Protein AF-A0A3B9NLR6-F1 (afdb_monomer)

Solvent-accessible surface area (backbone atoms only — not comparable to full-atom values): 9795 Å² total; per-residue (Å²): 65,93,91,70,74,47,81,85,85,58,54,74,49,80,50,63,69,70,73,31,90,93,37,71,64,46,66,54,31,40,36,43,34,23,52,94,90,38,70,49,31,35,39,39,39,34,38,22,71,89,80,72,46,76,47,76,47,80,45,58,67,61,97,76,37,68,45,73,49,86,69,84,53,47,48,72,53,79,58,89,31,36,35,41,56,47,76,62,77,74,56,72,50,37,50,42,36,42,34,36,27,48,96,90,41,75,79,47,74,51,70,54,80,42,75,60,72,77,95,41,74,70,51,52,52,49,47,52,73,75,47,55,56,51,32,60,51,52,54,53,50,52,53,52,51,50,50,53,40,53,76,66,65,52,66,77,45,78,76,80,78,80,78,125

Secondary structure (DSSP, 8-state):
-TTTSPPP-SEEEEE-PPPBTTB---SEEEEEEEETTEEEEEEEEEE-TTT--EEEEEEE-SS--EEE--S---TTS-SS-EEEEEE---SSEEEEEEEEEETTEEEEEEEEEEE-----HHHHHHHHHH-TTHHHHHHHHHHHHHHHHHHTTPPP--------

Radius of gyration: 17.3 Å; Cα contacts (8 Å, |Δi|>4): 251; chains: 1; bounding box: 42×44×46 Å

Structure (mmCIF, N/CA/C/O backbone):
data_AF-A0A3B9NLR6-F1
#
_entry.id   AF-A0A3B9NLR6-F1
#
loop_
_atom_site.group_PDB
_atom_site.id
_atom_site.type_symbol
_atom_site.label_atom_id
_atom_site.label_alt_id
_atom_site.label_comp_id
_atom_site.label_asym_id
_atom_site.label_entity_id
_atom_site.label_seq_id
_atom_site.pdbx_PDB_ins_code
_atom_site.Cartn_x
_atom_site.Cartn_y
_atom_site.Cartn_z
_atom_site.occupancy
_atom_site.B_iso_or_equiv
_atom_site.auth_seq_id
_atom_site.auth_comp_id
_atom_site.auth_asym_id
_atom_site.auth_atom_id
_atom_site.pdbx_PDB_model_num
ATOM 1 N N . LYS A 1 1 ? -0.893 -17.811 3.874 1.00 78.81 1 LYS A N 1
ATOM 2 C CA . LYS A 1 1 ? -0.765 -18.913 4.855 1.00 78.81 1 LYS A CA 1
ATOM 3 C C . LYS A 1 1 ? -1.190 -18.519 6.264 1.00 78.81 1 LYS A C 1
ATOM 5 O O . LYS A 1 1 ? -2.189 -19.050 6.702 1.00 78.81 1 LYS A O 1
ATOM 10 N N . GLU A 1 2 ? -0.536 -17.589 6.966 1.00 86.44 2 GLU A N 1
ATOM 11 C CA . GLU A 1 2 ? -0.927 -17.259 8.358 1.00 86.44 2 GLU A CA 1
ATOM 12 C C . GLU A 1 2 ? -2.375 -16.757 8.497 1.00 86.44 2 GLU A C 1
ATOM 14 O O . GLU A 1 2 ? -3.102 -17.201 9.376 1.00 86.44 2 GLU A O 1
ATOM 19 N N . LYS A 1 3 ? -2.820 -15.867 7.601 1.00 85.44 3 LYS A N 1
ATOM 20 C CA . LYS A 1 3 ? -4.185 -15.307 7.623 1.00 85.44 3 LYS A CA 1
AT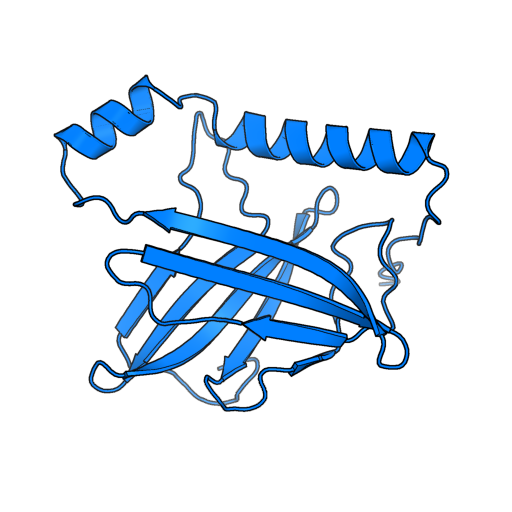OM 21 C C . LYS A 1 3 ? -5.249 -16.212 7.000 1.00 85.44 3 LYS A C 1
ATOM 23 O O . LYS A 1 3 ? -6.417 -16.086 7.334 1.00 85.44 3 LYS A O 1
ATOM 28 N N . THR A 1 4 ? -4.854 -17.068 6.061 1.00 86.38 4 THR A N 1
ATOM 29 C CA . THR A 1 4 ? -5.781 -17.808 5.188 1.00 86.38 4 THR A CA 1
ATOM 30 C C . THR A 1 4 ? -5.723 -19.322 5.364 1.00 86.38 4 THR A C 1
ATOM 32 O O . THR A 1 4 ? -6.531 -20.023 4.776 1.00 86.38 4 THR A O 1
ATOM 35 N N . GLY A 1 5 ? -4.729 -19.861 6.071 1.00 86.69 5 GLY A N 1
ATOM 36 C CA . GLY A 1 5 ? -4.408 -21.295 6.100 1.00 86.69 5 GLY A CA 1
ATOM 37 C C . GLY A 1 5 ? -3.803 -21.841 4.797 1.00 86.69 5 GLY A C 1
ATOM 38 O O . GLY A 1 5 ? -3.086 -22.836 4.822 1.00 86.69 5 GLY A O 1
ATOM 39 N N . VAL A 1 6 ? -4.011 -21.160 3.667 1.00 86.19 6 VAL A N 1
ATOM 40 C CA . VAL A 1 6 ? -3.606 -21.617 2.331 1.00 86.19 6 VAL A CA 1
ATOM 41 C C . VAL A 1 6 ? -2.188 -21.155 1.978 1.00 86.19 6 VAL A C 1
ATOM 43 O O . VAL A 1 6 ? -1.809 -19.994 2.199 1.00 86.19 6 VAL A O 1
ATOM 46 N N . THR A 1 7 ? -1.393 -22.072 1.425 1.00 88.62 7 THR A N 1
ATOM 47 C CA . THR A 1 7 ? -0.112 -21.762 0.775 1.00 88.62 7 THR A CA 1
ATOM 48 C C . THR A 1 7 ? -0.388 -21.338 -0.662 1.00 88.62 7 THR A C 1
ATOM 50 O O . THR A 1 7 ? -1.019 -22.078 -1.408 1.00 88.62 7 THR A O 1
ATOM 53 N N . PHE A 1 8 ? 0.071 -20.147 -1.033 1.00 92.25 8 PHE A N 1
ATOM 54 C CA . PHE A 1 8 ? -0.079 -19.621 -2.384 1.00 92.25 8 PHE A CA 1
ATOM 55 C C . PHE A 1 8 ? 1.151 -19.991 -3.220 1.00 92.25 8 PHE A C 1
ATOM 57 O O . PHE A 1 8 ? 2.267 -19.722 -2.781 1.00 92.25 8 PHE A O 1
ATOM 64 N N . ASN A 1 9 ? 0.942 -20.587 -4.396 1.00 92.44 9 ASN A N 1
ATOM 65 C CA . ASN A 1 9 ? 2.015 -21.062 -5.285 1.00 92.44 9 ASN A CA 1
ATOM 66 C C . ASN A 1 9 ? 2.036 -20.349 -6.651 1.00 92.44 9 ASN A C 1
ATOM 68 O O . ASN A 1 9 ? 2.821 -20.719 -7.519 1.00 92.44 9 ASN A O 1
ATOM 72 N N . GLY A 1 10 ? 1.159 -19.363 -6.855 1.00 94.56 10 GLY A N 1
ATOM 73 C CA . GLY A 1 10 ? 1.068 -18.610 -8.101 1.00 94.56 10 GLY A CA 1
ATOM 74 C C . GLY A 1 10 ? 2.102 -17.486 -8.219 1.00 94.56 10 GLY A C 1
ATOM 75 O O . GLY A 1 10 ? 2.968 -17.299 -7.360 1.00 94.56 10 GLY A O 1
ATOM 76 N N . GLN A 1 11 ? 1.990 -16.694 -9.284 1.00 95.94 11 GLN A N 1
ATOM 77 C CA . GLN A 1 11 ? 2.869 -15.549 -9.516 1.00 95.94 11 GLN A CA 1
ATOM 78 C C . GLN A 1 11 ? 2.497 -14.380 -8.597 1.00 95.94 11 GLN A C 1
ATOM 80 O O . GLN A 1 11 ? 1.323 -14.098 -8.361 1.00 95.94 11 GLN A O 1
ATOM 85 N N . ILE A 1 12 ? 3.507 -13.664 -8.097 1.00 95.81 12 ILE A N 1
ATOM 86 C CA . ILE A 1 12 ? 3.319 -12.473 -7.264 1.00 95.81 12 ILE A CA 1
ATOM 87 C C . ILE A 1 12 ? 3.992 -11.273 -7.929 1.00 95.81 12 ILE A C 1
ATOM 89 O O . ILE A 1 12 ? 5.185 -11.316 -8.230 1.00 95.81 12 ILE A O 1
ATOM 93 N N . ALA A 1 13 ? 3.248 -10.183 -8.107 1.00 94.69 13 ALA A N 1
ATOM 94 C CA . ALA A 1 13 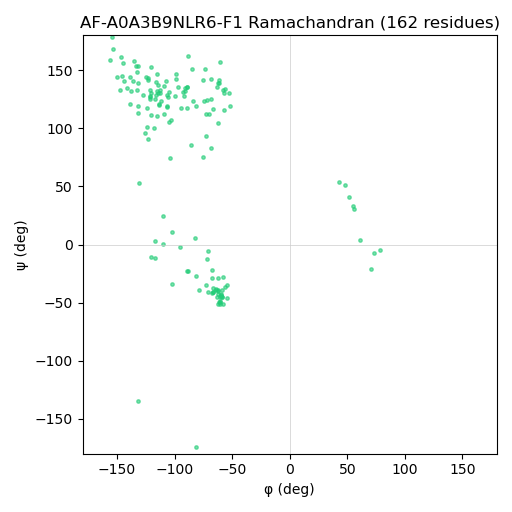? 3.794 -8.882 -8.489 1.00 94.69 13 ALA A CA 1
ATOM 95 C C . ALA A 1 13 ? 3.711 -7.902 -7.312 1.00 94.69 13 ALA A C 1
ATOM 97 O O . ALA A 1 13 ? 2.691 -7.821 -6.630 1.00 94.69 13 ALA A O 1
ATOM 98 N N . LEU A 1 14 ? 4.779 -7.137 -7.075 1.00 95.25 14 LEU A N 1
ATOM 99 C CA . LEU A 1 14 ? 4.868 -6.183 -5.969 1.00 95.25 14 LEU A CA 1
ATOM 100 C C . LEU A 1 14 ? 4.763 -4.742 -6.472 1.00 95.25 14 LEU A C 1
ATOM 102 O O . LEU A 1 14 ? 5.548 -4.311 -7.316 1.00 95.25 14 LEU A O 1
ATOM 106 N N . LEU A 1 15 ? 3.866 -3.973 -5.859 1.00 94.75 15 LEU A N 1
ATOM 107 C CA . LEU A 1 15 ? 3.862 -2.519 -5.916 1.00 94.75 15 LEU A CA 1
ATOM 108 C C . LEU A 1 15 ? 4.275 -1.941 -4.560 1.00 94.75 15 LEU A C 1
ATOM 110 O O . LEU A 1 15 ? 3.536 -2.024 -3.578 1.00 94.75 15 LEU A O 1
ATOM 114 N N . ALA A 1 16 ? 5.449 -1.319 -4.533 1.00 94.12 16 ALA A N 1
ATOM 115 C CA . ALA A 1 16 ? 6.008 -0.644 -3.370 1.00 94.12 16 ALA A CA 1
ATOM 116 C C . ALA A 1 16 ? 6.976 0.466 -3.809 1.00 94.12 16 ALA A C 1
ATOM 118 O O . ALA A 1 16 ? 7.377 0.548 -4.972 1.00 94.12 16 ALA A O 1
ATOM 119 N N . ASN A 1 17 ? 7.375 1.322 -2.872 1.00 91.38 17 ASN A N 1
ATOM 120 C CA . ASN A 1 17 ? 8.440 2.289 -3.090 1.00 91.38 17 ASN A CA 1
ATOM 121 C C . ASN A 1 17 ? 9.809 1.610 -3.107 1.00 91.38 17 ASN A C 1
ATOM 123 O O . ASN A 1 17 ? 10.060 0.621 -2.417 1.00 91.38 17 ASN A O 1
ATOM 127 N N . TRP A 1 18 ? 10.724 2.223 -3.853 1.00 87.69 18 TRP A N 1
ATOM 128 C CA . TRP A 1 18 ? 12.135 1.870 -3.847 1.00 87.69 18 TRP A CA 1
ATOM 129 C C . TRP A 1 18 ? 12.874 2.574 -2.701 1.00 87.69 18 TRP A C 1
ATOM 131 O O . TRP A 1 18 ? 12.508 3.678 -2.287 1.00 87.69 18 TRP A O 1
ATOM 141 N N . ARG A 1 19 ? 13.947 1.955 -2.199 1.00 88.06 19 ARG A N 1
ATOM 142 C CA . ARG A 1 19 ? 14.805 2.547 -1.164 1.00 88.06 19 ARG A CA 1
ATOM 143 C C . ARG A 1 19 ? 15.630 3.694 -1.749 1.00 88.06 19 ARG A C 1
ATOM 145 O O . ARG A 1 19 ? 16.407 3.473 -2.671 1.00 88.06 19 ARG A O 1
ATOM 152 N N . SER A 1 20 ? 15.540 4.885 -1.163 1.00 84.88 20 SER A N 1
ATOM 153 C CA . SER A 1 20 ? 16.343 6.046 -1.571 1.00 84.88 20 SER A CA 1
ATOM 154 C C . SER A 1 20 ? 17.203 6.552 -0.417 1.00 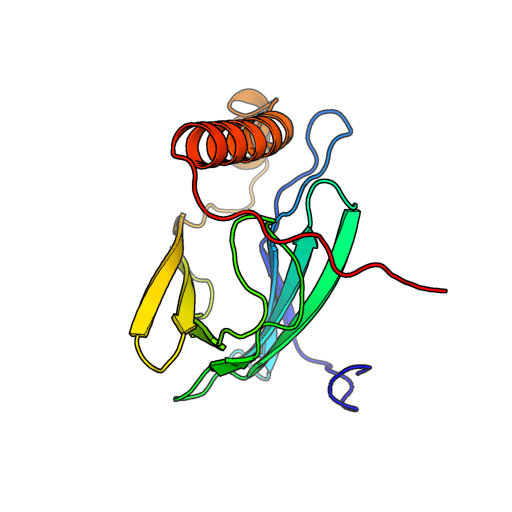84.88 20 SER A C 1
ATOM 156 O O . SER A 1 20 ? 16.689 6.720 0.687 1.00 84.88 20 SER A O 1
ATOM 158 N N . PHE A 1 21 ? 18.506 6.750 -0.658 1.00 82.25 21 PHE A N 1
ATOM 159 C CA . PHE A 1 21 ? 19.514 7.147 0.345 1.00 82.25 21 PHE A CA 1
ATOM 160 C C . PHE A 1 21 ? 19.389 6.407 1.685 1.00 82.25 21 PHE A C 1
ATOM 162 O O . PHE A 1 21 ? 19.232 7.008 2.744 1.00 82.25 21 PHE A O 1
ATOM 169 N N . GLY A 1 22 ? 19.378 5.074 1.636 1.00 82.94 22 GLY A N 1
ATOM 170 C CA . GLY A 1 22 ? 19.283 4.239 2.840 1.00 82.94 22 GLY A CA 1
ATOM 171 C C . GLY A 1 22 ? 17.905 4.221 3.513 1.00 82.94 22 GLY A C 1
ATOM 172 O O . GLY A 1 22 ? 17.679 3.387 4.381 1.00 82.94 22 GLY A O 1
ATOM 173 N N . THR A 1 23 ? 16.955 5.052 3.073 1.00 83.88 23 THR A N 1
ATOM 174 C CA . THR A 1 23 ? 15.614 5.154 3.662 1.00 83.88 23 THR A CA 1
ATOM 175 C C . THR A 1 23 ? 14.574 4.470 2.780 1.00 83.88 23 THR A C 1
ATOM 177 O O . THR A 1 23 ? 14.500 4.718 1.573 1.00 83.88 23 THR A O 1
ATOM 180 N N . LEU A 1 24 ? 13.732 3.632 3.383 1.00 88.44 24 LEU A N 1
ATOM 181 C CA . LEU A 1 24 ? 12.579 2.998 2.746 1.00 88.44 24 LEU A CA 1
ATOM 182 C C . LEU A 1 24 ? 11.337 3.261 3.598 1.00 88.44 24 LEU A C 1
ATOM 184 O O . LEU A 1 24 ? 11.353 3.007 4.796 1.00 88.44 24 LEU A O 1
ATOM 188 N N . MET A 1 25 ? 10.271 3.753 2.973 1.00 86.75 25 MET A N 1
ATOM 189 C CA . MET A 1 25 ? 8.976 3.952 3.620 1.00 86.75 25 MET A CA 1
ATOM 190 C C . MET A 1 25 ? 7.879 3.511 2.655 1.00 86.75 25 MET A C 1
ATOM 192 O O . MET A 1 25 ? 7.757 4.055 1.556 1.00 86.75 25 MET A O 1
ATOM 196 N N . ASN A 1 26 ? 7.077 2.537 3.078 1.00 90.75 26 ASN A N 1
ATOM 197 C CA . ASN A 1 26 ? 5.931 2.014 2.341 1.00 90.75 26 ASN A CA 1
ATOM 198 C C . ASN A 1 26 ? 4.684 2.148 3.215 1.00 90.75 26 ASN A C 1
ATOM 200 O O . ASN A 1 26 ? 4.388 1.220 3.962 1.00 90.75 26 ASN A O 1
ATOM 204 N N . PRO A 1 27 ? 3.935 3.267 3.132 1.00 90.44 27 PRO A N 1
ATOM 205 C CA . PRO A 1 27 ? 2.680 3.402 3.878 1.00 90.44 27 PRO A CA 1
ATOM 206 C C . PRO A 1 27 ? 1.730 2.237 3.578 1.00 90.44 27 PRO A C 1
ATOM 208 O O . PRO A 1 27 ? 1.034 1.738 4.456 1.00 90.44 27 PRO A O 1
ATOM 211 N N . ILE A 1 28 ? 1.770 1.773 2.328 1.00 94.50 28 ILE A N 1
ATOM 212 C CA . ILE A 1 28 ? 1.162 0.537 1.866 1.00 94.50 28 ILE A CA 1
ATOM 213 C C . ILE A 1 28 ? 2.063 -0.102 0.802 1.00 94.50 28 ILE A C 1
ATOM 215 O O . ILE A 1 28 ? 2.640 0.605 -0.027 1.00 94.50 28 ILE A O 1
ATOM 219 N N . ALA A 1 29 ? 2.177 -1.425 0.833 1.00 95.50 29 ALA A N 1
ATOM 220 C CA . ALA A 1 29 ? 2.736 -2.258 -0.221 1.00 95.50 29 ALA A CA 1
ATOM 221 C C . ALA A 1 29 ? 1.666 -3.263 -0.667 1.00 95.50 29 ALA A C 1
ATOM 223 O O . ALA A 1 29 ? 0.998 -3.872 0.170 1.00 95.50 29 ALA A O 1
ATOM 224 N N . LEU A 1 30 ? 1.481 -3.414 -1.979 1.00 97.00 30 LEU A N 1
ATOM 225 C CA . LEU A 1 30 ? 0.484 -4.318 -2.554 1.00 97.00 30 LEU A CA 1
ATOM 226 C C . LEU A 1 30 ? 1.180 -5.476 -3.262 1.00 97.00 30 LEU A C 1
ATOM 228 O O . LEU A 1 30 ? 1.964 -5.261 -4.185 1.00 97.00 30 LEU A O 1
ATOM 232 N N . PHE A 1 31 ? 0.856 -6.696 -2.852 1.00 96.81 31 PHE A N 1
ATOM 233 C CA . PHE A 1 31 ? 1.291 -7.927 -3.496 1.00 96.81 31 PHE A CA 1
ATOM 234 C C . PHE A 1 31 ? 0.105 -8.508 -4.269 1.00 96.81 31 PHE A C 1
ATOM 236 O O . PHE A 1 31 ? -0.841 -9.040 -3.684 1.00 96.81 31 PHE A O 1
ATOM 243 N N . TYR A 1 32 ? 0.145 -8.379 -5.588 1.00 96.69 32 TYR A N 1
ATOM 244 C CA . TYR A 1 32 ? -0.852 -8.912 -6.507 1.00 96.69 32 TYR A CA 1
ATOM 245 C C . TYR A 1 32 ? -0.565 -10.389 -6.755 1.00 96.69 32 TYR A C 1
ATOM 247 O O . TYR A 1 32 ? 0.519 -10.726 -7.227 1.00 96.69 32 TYR A O 1
ATOM 255 N N . CYS A 1 33 ? -1.511 -11.255 -6.404 1.00 96.50 33 CYS A N 1
ATOM 256 C CA . CYS A 1 33 ? -1.362 -12.705 -6.455 1.00 96.50 33 CYS A CA 1
ATOM 257 C C . CYS A 1 33 ? -2.169 -13.270 -7.632 1.00 96.50 33 CYS A C 1
ATOM 259 O O . CYS A 1 33 ? -3.392 -13.118 -7.674 1.00 96.50 33 CYS A O 1
ATOM 261 N N . PHE A 1 34 ? -1.481 -13.915 -8.571 1.00 96.38 34 PHE A N 1
ATOM 262 C CA . PHE A 1 34 ? -2.046 -14.456 -9.805 1.00 96.38 34 PHE A CA 1
ATOM 263 C C . PHE A 1 34 ? -2.014 -15.986 -9.828 1.00 96.38 34 PHE A C 1
ATOM 265 O O . PHE A 1 34 ? -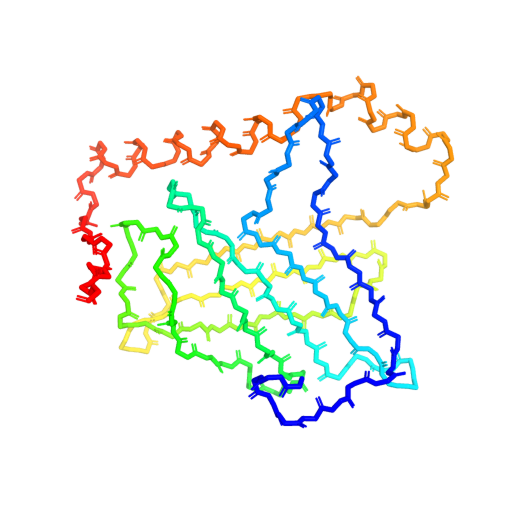0.972 -16.586 -9.564 1.00 96.38 34 PHE A O 1
ATOM 272 N N . GLU A 1 35 ? -3.129 -16.604 -10.202 1.00 95.12 35 GLU A N 1
ATOM 273 C CA . GLU A 1 35 ? -3.226 -18.028 -10.548 1.00 95.12 35 GLU A CA 1
ATOM 274 C C . GLU A 1 35 ? -3.646 -18.121 -12.011 1.00 95.12 35 GLU A C 1
ATOM 276 O O . GLU A 1 35 ? -4.648 -17.509 -12.383 1.00 95.12 35 GLU A O 1
ATOM 281 N N . ASP A 1 36 ? -2.872 -18.834 -12.832 1.00 93.38 36 ASP A N 1
ATOM 282 C CA . ASP A 1 36 ? -3.117 -18.985 -14.275 1.00 93.38 36 ASP A CA 1
ATOM 283 C C . ASP A 1 36 ? -3.407 -17.637 -14.973 1.00 93.38 36 ASP A C 1
ATOM 285 O O . ASP A 1 36 ? -4.439 -17.452 -15.615 1.00 93.38 36 ASP A O 1
ATOM 289 N N . ASP A 1 37 ? -2.524 -16.651 -14.757 1.00 90.69 37 ASP A N 1
ATOM 290 C CA . ASP A 1 37 ? -2.617 -15.262 -15.249 1.00 90.69 37 ASP A CA 1
ATOM 291 C C . ASP A 1 37 ? -3.839 -14.448 -14.773 1.00 90.69 37 ASP A C 1
ATOM 293 O O . ASP A 1 37 ? -4.001 -13.276 -15.126 1.00 90.69 37 ASP A O 1
ATOM 297 N N . ARG A 1 38 ? -4.679 -15.003 -13.894 1.00 93.81 38 ARG A N 1
ATOM 298 C CA . ARG A 1 38 ? -5.824 -14.308 -13.300 1.00 93.81 38 ARG A CA 1
ATOM 299 C C . ARG A 1 38 ? -5.488 -13.801 -11.903 1.00 93.81 38 ARG A C 1
ATOM 301 O O . ARG A 1 38 ? -5.088 -14.569 -11.033 1.00 93.81 38 ARG A O 1
ATOM 308 N N . LEU A 1 39 ? -5.726 -12.513 -11.647 1.00 95.19 39 LEU A N 1
ATOM 309 C CA . LEU A 1 39 ? -5.611 -11.950 -10.300 1.00 95.19 39 LEU A CA 1
ATOM 310 C C . LEU A 1 39 ? -6.693 -12.544 -9.385 1.00 95.19 39 LEU A C 1
ATOM 312 O O . LEU A 1 39 ? -7.882 -12.319 -9.608 1.00 95.19 39 LEU A O 1
ATOM 316 N N . THR A 1 40 ? -6.286 -13.271 -8.346 1.00 95.12 40 THR A N 1
ATOM 317 C CA . THR A 1 40 ? -7.211 -13.925 -7.402 1.00 95.12 40 THR A CA 1
ATOM 318 C C . THR A 1 40 ? -7.330 -13.168 -6.089 1.00 95.12 40 THR A C 1
ATOM 320 O O . THR A 1 40 ? -8.404 -13.107 -5.493 1.00 95.12 40 THR A O 1
ATOM 323 N N . GLN A 1 41 ? -6.241 -12.548 -5.638 1.00 95.62 41 GLN A N 1
ATOM 324 C CA . GLN A 1 41 ? -6.204 -11.795 -4.389 1.00 95.62 41 GLN A CA 1
ATOM 325 C C . GLN A 1 41 ? -5.090 -10.749 -4.399 1.00 95.62 41 GLN A C 1
ATOM 327 O O . GLN A 1 41 ? -4.103 -10.853 -5.130 1.00 95.62 41 GLN A O 1
ATOM 332 N N . VAL A 1 42 ? -5.230 -9.748 -3.538 1.00 96.69 42 VAL A N 1
ATOM 333 C CA . VAL A 1 42 ? -4.184 -8.772 -3.244 1.00 96.69 42 VAL A CA 1
ATOM 334 C C . VAL A 1 42 ? -3.885 -8.816 -1.758 1.00 96.69 42 VAL A C 1
ATOM 336 O O . VAL A 1 42 ? -4.779 -8.695 -0.922 1.00 96.69 42 VAL A O 1
ATOM 339 N N . VAL A 1 43 ? -2.612 -8.972 -1.420 1.00 96.88 43 VAL A N 1
ATOM 340 C CA . VAL A 1 43 ? -2.143 -8.840 -0.045 1.00 96.88 43 VAL A CA 1
ATOM 341 C C . VAL A 1 43 ? -1.654 -7.409 0.145 1.00 96.88 43 VAL A C 1
ATOM 343 O O . VAL A 1 43 ? -0.726 -6.971 -0.529 1.00 96.88 43 VAL A O 1
ATOM 346 N N . ALA A 1 44 ? -2.300 -6.662 1.035 1.00 96.94 44 ALA A N 1
ATOM 347 C CA . ALA A 1 44 ? -1.944 -5.290 1.364 1.00 96.94 44 ALA A CA 1
ATOM 348 C C . ALA A 1 44 ? -1.203 -5.257 2.705 1.00 96.94 44 ALA A C 1
ATOM 350 O O . ALA A 1 44 ? -1.807 -5.436 3.764 1.00 96.94 44 ALA A O 1
ATOM 351 N N . GLU A 1 45 ? 0.108 -5.022 2.656 1.00 95.81 45 GLU A N 1
ATOM 352 C CA . GLU A 1 45 ? 0.925 -4.766 3.840 1.00 95.81 45 GLU A CA 1
ATOM 353 C C . GLU A 1 45 ? 0.918 -3.264 4.125 1.00 95.81 45 GLU A C 1
ATOM 355 O O . GLU A 1 45 ? 1.347 -2.450 3.308 1.00 95.81 45 GLU A O 1
ATOM 360 N N . VAL A 1 46 ? 0.397 -2.889 5.284 1.00 94.50 46 VAL A N 1
ATOM 361 C CA . VAL A 1 46 ? 0.218 -1.502 5.699 1.00 94.50 46 VAL A CA 1
ATOM 362 C C . VAL A 1 46 ? 1.153 -1.224 6.861 1.00 94.50 46 VAL A C 1
ATOM 364 O O . VAL A 1 46 ? 1.154 -1.976 7.833 1.00 94.50 46 VAL A O 1
ATOM 367 N N . HIS A 1 47 ? 1.911 -0.135 6.775 1.00 91.31 47 HIS A N 1
ATOM 368 C CA . HIS A 1 47 ? 2.797 0.315 7.846 1.00 91.31 47 HIS A CA 1
ATOM 369 C C . HIS A 1 47 ? 2.219 1.563 8.499 1.00 91.31 47 HIS A C 1
ATOM 371 O O . HIS A 1 47 ? 1.688 2.437 7.807 1.00 91.31 47 HIS A O 1
ATOM 377 N N . ASN A 1 48 ? 2.323 1.666 9.823 1.00 86.81 48 ASN A N 1
ATOM 378 C CA . ASN A 1 48 ? 1.941 2.887 10.518 1.00 86.81 48 ASN A CA 1
ATOM 379 C C . ASN A 1 48 ? 3.162 3.756 10.843 1.00 86.81 48 ASN A C 1
ATOM 381 O O . ASN A 1 48 ? 4.241 3.297 11.209 1.00 86.81 48 ASN A O 1
ATOM 385 N N . THR A 1 49 ? 2.957 5.061 10.720 1.00 78.75 49 THR A N 1
ATOM 386 C CA . THR A 1 49 ? 3.925 6.084 11.112 1.00 78.75 49 THR A CA 1
ATOM 387 C C . THR A 1 49 ? 3.275 6.882 12.240 1.00 78.75 49 THR A C 1
ATOM 389 O O . THR A 1 49 ? 2.140 7.329 12.055 1.00 78.75 49 THR A O 1
ATOM 392 N N . PRO A 1 50 ? 3.931 7.084 13.396 1.00 76.62 50 PRO A N 1
ATOM 393 C CA . PRO A 1 50 ? 5.351 6.838 13.673 1.00 76.62 50 PRO A CA 1
ATOM 394 C C . PRO A 1 50 ? 5.694 5.475 14.311 1.00 76.62 50 PRO A C 1
ATOM 396 O O . PRO A 1 50 ? 6.872 5.226 14.541 1.00 76.62 50 PRO A O 1
ATOM 399 N N . TRP A 1 51 ? 4.718 4.613 14.621 1.00 81.38 51 TRP A N 1
ATOM 400 C CA . TRP A 1 51 ? 4.947 3.421 15.463 1.00 81.38 51 TRP A CA 1
ATOM 401 C C . TRP A 1 51 ? 5.739 2.287 14.797 1.00 81.38 51 TRP A C 1
ATOM 403 O O . TRP A 1 51 ? 6.215 1.400 15.500 1.00 81.38 51 TRP A O 1
ATOM 413 N N . ASN A 1 52 ? 5.930 2.332 13.473 1.00 83.25 52 ASN A N 1
ATOM 414 C CA . ASN A 1 52 ? 6.706 1.350 12.711 1.00 83.25 52 ASN A CA 1
ATOM 415 C C . ASN A 1 52 ? 6.210 -0.098 12.894 1.00 83.25 52 ASN A C 1
ATOM 417 O O . ASN A 1 52 ? 6.970 -1.063 12.824 1.00 83.25 52 ASN A O 1
ATOM 421 N N . GLU A 1 53 ? 4.913 -0.245 13.132 1.00 89.25 53 GLU A N 1
ATOM 422 C CA . GLU A 1 53 ? 4.218 -1.518 13.116 1.00 89.25 53 GLU A CA 1
ATOM 423 C C . GLU A 1 53 ? 3.736 -1.806 11.694 1.00 89.25 53 GLU A C 1
ATOM 425 O O . GLU A 1 53 ? 3.600 -0.909 10.851 1.00 89.25 53 GLU A O 1
ATOM 430 N N . ARG A 1 54 ? 3.410 -3.072 11.443 1.00 91.69 54 ARG A N 1
ATOM 431 C CA . ARG A 1 54 ? 2.841 -3.513 10.175 1.00 91.69 54 ARG A CA 1
ATOM 432 C C . ARG A 1 54 ? 1.633 -4.401 10.388 1.00 91.69 54 ARG A C 1
ATOM 434 O O . ARG A 1 54 ? 1.576 -5.178 11.340 1.00 91.69 54 ARG A O 1
ATOM 441 N N . TYR A 1 55 ? 0.701 -4.328 9.453 1.00 93.94 55 TYR A N 1
ATOM 442 C CA . TYR A 1 55 ? -0.443 -5.217 9.400 1.00 93.94 55 TYR A CA 1
ATOM 443 C C . TYR A 1 55 ? -0.729 -5.640 7.971 1.00 93.94 55 TYR A C 1
ATOM 445 O O . TYR A 1 55 ? -0.593 -4.853 7.038 1.00 93.94 55 TYR A O 1
ATOM 453 N N . VAL A 1 56 ? -1.158 -6.887 7.815 1.00 95.06 56 VAL A N 1
ATOM 454 C CA . VAL A 1 56 ? -1.423 -7.485 6.512 1.00 95.06 56 VAL A CA 1
ATOM 455 C C . VAL A 1 56 ? -2.913 -7.760 6.366 1.00 95.06 56 VAL A C 1
ATOM 457 O O . VAL A 1 56 ? -3.489 -8.530 7.140 1.00 95.06 56 VAL A O 1
ATOM 460 N N . TYR A 1 57 ? -3.512 -7.162 5.341 1.00 96.12 57 TYR A N 1
ATOM 461 C CA . TYR A 1 57 ? -4.837 -7.514 4.844 1.00 96.12 57 TYR A CA 1
ATOM 462 C C . TYR A 1 57 ? -4.686 -8.461 3.655 1.00 96.12 57 TYR A C 1
ATOM 464 O O . TYR A 1 57 ? -3.861 -8.225 2.776 1.00 96.12 57 TYR A O 1
ATOM 472 N N . VAL A 1 58 ? -5.492 -9.519 3.613 1.00 95.94 58 VAL A N 1
ATOM 473 C CA . VAL A 1 58 ? -5.636 -10.365 2.423 1.00 95.94 58 VAL A CA 1
ATOM 474 C C . VAL A 1 58 ? -6.995 -10.049 1.825 1.00 95.94 58 VAL A C 1
ATOM 476 O O . VAL A 1 58 ? -8.006 -10.217 2.502 1.00 95.94 58 VAL A O 1
ATOM 479 N N . VAL A 1 59 ? -7.006 -9.546 0.594 1.00 96.31 59 VAL A N 1
ATOM 480 C CA . VAL A 1 59 ? -8.204 -9.040 -0.077 1.00 96.31 59 VAL A CA 1
ATOM 481 C C . VAL A 1 59 ? -8.467 -9.890 -1.324 1.00 96.31 59 VAL A C 1
ATOM 483 O O . VAL A 1 59 ? -7.800 -9.692 -2.342 1.00 96.31 59 VAL A O 1
ATOM 486 N N . PRO A 1 60 ? -9.400 -10.855 -1.266 1.00 95.19 60 PRO A N 1
ATOM 487 C CA . PRO A 1 60 ? -9.808 -11.623 -2.439 1.00 95.19 60 PRO A CA 1
ATOM 488 C C . PRO A 1 60 ? -10.430 -10.705 -3.492 1.00 95.19 60 PRO A C 1
ATOM 490 O O . PRO A 1 60 ? -11.219 -9.822 -3.151 1.00 95.19 60 PRO A O 1
ATOM 493 N N . ILE A 1 61 ? -10.106 -10.918 -4.767 1.00 95.19 61 ILE A N 1
ATOM 494 C CA . ILE A 1 61 ? -10.782 -10.219 -5.861 1.00 95.19 61 ILE A CA 1
ATOM 495 C C . ILE A 1 61 ? -12.184 -10.804 -6.009 1.00 95.19 61 ILE A C 1
ATOM 497 O O . ILE A 1 61 ? -12.352 -11.966 -6.373 1.00 95.19 61 ILE A O 1
ATOM 501 N N . SER A 1 62 ? -13.196 -10.000 -5.697 1.00 94.00 62 SER A N 1
ATOM 502 C CA . SER A 1 62 ? -14.605 -10.390 -5.757 1.00 94.00 62 SER A CA 1
ATOM 503 C C . SER A 1 62 ? -15.496 -9.159 -5.963 1.00 94.00 62 SER A C 1
ATOM 505 O O . SER A 1 62 ? -14.993 -8.040 -6.049 1.00 94.00 62 SER A O 1
ATOM 507 N N . ALA A 1 63 ? -16.815 -9.352 -6.066 1.00 89.12 63 ALA A N 1
ATOM 508 C CA . ALA A 1 63 ? -17.757 -8.243 -6.242 1.00 89.12 63 ALA A CA 1
ATOM 509 C C . ALA A 1 63 ? -17.846 -7.326 -5.006 1.00 89.12 63 ALA A C 1
ATOM 511 O O . ALA A 1 63 ? -18.114 -6.136 -5.152 1.00 89.12 63 ALA A O 1
ATOM 512 N N . ASP A 1 64 ? -17.602 -7.871 -3.811 1.00 91.38 64 ASP A N 1
ATOM 513 C CA . ASP A 1 64 ? -17.597 -7.132 -2.549 1.00 91.38 64 ASP A CA 1
ATOM 514 C C . ASP A 1 64 ? -16.254 -7.333 -1.842 1.00 91.38 64 ASP A C 1
ATOM 516 O O . ASP A 1 64 ? -15.976 -8.363 -1.228 1.00 91.38 64 ASP A O 1
ATOM 520 N N . MET A 1 65 ? -15.393 -6.328 -1.965 1.00 95.31 65 MET A N 1
ATOM 521 C CA . MET A 1 65 ? -14.073 -6.320 -1.354 1.00 95.31 65 MET A CA 1
ATOM 522 C C . MET A 1 65 ? -14.103 -5.409 -0.132 1.00 95.31 65 MET A C 1
ATOM 524 O O . MET A 1 65 ? -13.587 -4.290 -0.159 1.00 95.31 65 MET A O 1
ATOM 528 N N . THR A 1 66 ? -14.717 -5.883 0.948 1.00 94.94 66 THR A N 1
ATOM 529 C CA . THR A 1 66 ? -14.824 -5.147 2.210 1.00 94.94 66 THR A CA 1
ATOM 530 C C . THR A 1 66 ? -14.072 -5.828 3.344 1.00 94.94 66 THR A C 1
ATOM 532 O O . THR A 1 66 ? -13.937 -7.048 3.408 1.00 94.94 66 THR A O 1
ATOM 535 N N . SER A 1 67 ? -13.526 -5.030 4.263 1.00 94.50 67 SER A N 1
ATOM 536 C CA . SER A 1 67 ? -12.892 -5.559 5.473 1.00 94.50 67 SER A CA 1
ATOM 537 C C . SER A 1 67 ? -13.011 -4.588 6.646 1.00 94.50 67 SER A C 1
ATOM 539 O O . SER A 1 67 ? -12.870 -3.378 6.442 1.00 94.50 67 SER A O 1
ATOM 541 N N . PRO A 1 68 ? -13.175 -5.064 7.890 1.00 93.75 68 PRO A N 1
ATOM 542 C CA . PRO A 1 68 ? -13.076 -4.192 9.055 1.00 93.75 68 PRO A CA 1
ATOM 543 C C . PRO A 1 68 ? -11.672 -3.578 9.152 1.00 93.75 68 PRO A C 1
ATOM 545 O O . PRO A 1 68 ? -10.668 -4.248 8.895 1.00 93.75 68 PRO A O 1
ATOM 548 N N . LYS A 1 69 ? -11.581 -2.308 9.557 1.00 92.31 69 LYS A N 1
ATOM 549 C CA . LYS A 1 69 ? -10.290 -1.678 9.859 1.00 92.31 69 LYS A CA 1
ATOM 550 C C . LYS A 1 69 ? -9.723 -2.290 11.139 1.00 92.31 69 LYS A C 1
ATOM 552 O O . LYS A 1 69 ? -10.241 -2.071 12.229 1.00 92.31 69 LYS A O 1
ATOM 557 N N . GLN A 1 70 ? -8.628 -3.027 11.001 1.00 90.00 70 GLN A N 1
ATOM 558 C CA . GLN A 1 70 ? -7.989 -3.765 12.097 1.00 90.00 70 GLN A CA 1
ATOM 559 C C . GLN A 1 70 ? -6.638 -3.174 12.511 1.00 90.00 70 GLN A C 1
ATOM 561 O O . GLN A 1 70 ? -6.004 -3.681 13.430 1.00 90.00 70 GLN A O 1
ATOM 566 N N . PHE A 1 71 ? -6.202 -2.084 11.871 1.00 90.31 71 PHE A N 1
ATOM 567 C CA . PHE A 1 71 ? -4.889 -1.492 12.113 1.00 90.31 71 PHE A CA 1
ATOM 568 C C . PHE A 1 71 ? -4.945 0.028 12.311 1.00 90.31 71 PHE A C 1
ATOM 570 O O . PHE A 1 71 ? -5.591 0.760 11.549 1.00 90.31 71 PHE A O 1
ATOM 577 N N . HIS A 1 72 ? -4.266 0.512 13.354 1.00 88.38 72 HIS A N 1
ATOM 578 C CA . HIS A 1 72 ? -4.223 1.927 13.709 1.00 88.38 72 HIS A CA 1
ATOM 579 C C . HIS A 1 72 ? -3.113 2.652 12.937 1.00 88.38 72 HIS A C 1
ATOM 581 O O . HIS A 1 72 ? -1.981 2.791 13.394 1.00 88.38 72 HIS A O 1
ATOM 587 N N . VAL A 1 73 ? -3.460 3.095 11.727 1.00 85.00 73 VAL A N 1
ATOM 588 C CA . VAL A 1 73 ? -2.529 3.748 10.786 1.00 85.00 73 VAL A CA 1
ATOM 589 C C . VAL A 1 73 ? -2.426 5.260 10.945 1.00 85.00 73 VAL A C 1
ATOM 591 O O . VAL A 1 73 ? -1.456 5.862 10.501 1.00 85.00 73 VAL A O 1
ATOM 594 N N . SER A 1 74 ? -3.444 5.890 11.528 1.00 85.81 74 SER A N 1
ATOM 595 C CA . SER A 1 74 ? -3.535 7.341 11.650 1.00 85.81 74 SER A CA 1
ATOM 596 C C . SER A 1 74 ? -4.269 7.702 12.935 1.00 85.81 74 SER A C 1
ATOM 598 O O . SER A 1 74 ? -5.362 7.174 13.149 1.00 85.81 74 SER A O 1
ATOM 600 N N . PRO A 1 75 ? -3.737 8.644 13.731 1.00 86.19 75 PRO A N 1
ATOM 601 C CA . PRO A 1 75 ? -4.409 9.130 14.929 1.00 86.19 75 PRO A CA 1
ATOM 602 C C . PRO A 1 75 ? -5.637 9.993 14.618 1.00 86.19 75 PRO A C 1
ATOM 604 O O . PRO A 1 75 ? -6.356 10.371 15.527 1.00 86.19 75 PRO A O 1
ATOM 607 N N . PHE A 1 76 ? -5.912 10.316 13.354 1.00 88.94 76 PHE A N 1
ATOM 608 C CA . PHE A 1 76 ? -7.089 11.100 12.958 1.00 88.94 76 PHE A CA 1
ATOM 609 C C . PHE A 1 76 ? -8.206 10.231 12.374 1.00 88.94 76 PHE A C 1
ATOM 611 O O . PHE A 1 76 ? -9.149 10.748 11.778 1.00 88.94 76 PHE A O 1
ATOM 618 N N . MET A 1 77 ? -8.097 8.902 12.497 1.00 88.62 77 MET A N 1
ATOM 619 C CA . MET A 1 77 ? -9.054 7.971 11.910 1.00 88.62 77 MET A CA 1
ATOM 620 C C . MET A 1 77 ? -9.513 6.915 12.924 1.00 88.62 77 MET A C 1
ATOM 622 O O . MET A 1 77 ? -8.693 6.100 13.361 1.00 88.62 77 MET A O 1
ATOM 626 N N . PRO A 1 78 ? -10.822 6.852 13.246 1.00 90.00 78 PRO A N 1
ATOM 627 C CA . PRO A 1 78 ? -11.335 5.913 14.238 1.00 90.00 78 PRO A CA 1
ATOM 628 C C . PRO A 1 78 ? -11.078 4.451 13.838 1.00 90.00 78 PRO A C 1
ATOM 630 O O . PRO A 1 78 ? -10.879 4.126 12.664 1.00 90.00 78 PRO A O 1
ATOM 633 N N . MET A 1 79 ? -11.062 3.546 14.820 1.00 91.25 79 MET A N 1
ATOM 634 C CA . MET A 1 79 ? -10.894 2.105 14.569 1.00 91.25 79 MET A CA 1
ATOM 635 C C . MET A 1 79 ? -12.185 1.436 14.095 1.00 91.25 79 MET A C 1
ATOM 637 O O . MET A 1 79 ? -12.134 0.625 13.179 1.00 91.25 79 MET A O 1
ATOM 641 N N . ASN A 1 80 ? -13.338 1.823 14.649 1.00 91.06 80 ASN A N 1
ATOM 642 C CA . ASN A 1 80 ? -14.640 1.263 14.277 1.00 91.06 80 ASN A CA 1
ATOM 643 C C . ASN A 1 80 ? -15.119 1.798 12.912 1.00 91.06 80 ASN A C 1
ATOM 645 O O . ASN A 1 80 ? -15.956 2.701 12.836 1.00 91.06 80 ASN A O 1
ATOM 649 N N . THR A 1 81 ? -14.510 1.291 11.842 1.00 93.88 81 THR A N 1
ATOM 650 C CA . THR A 1 81 ? -14.763 1.665 10.445 1.00 93.88 81 THR A CA 1
ATOM 651 C C . THR A 1 81 ? -14.573 0.459 9.531 1.00 93.88 81 THR A C 1
ATOM 653 O O . THR A 1 81 ? -13.920 -0.519 9.902 1.00 93.88 81 THR A O 1
ATOM 656 N N . GLN A 1 82 ? -15.125 0.540 8.324 1.00 95.62 82 GLN A N 1
ATOM 657 C CA . GLN A 1 82 ? -14.968 -0.480 7.291 1.00 95.62 82 GLN A CA 1
ATOM 658 C C . GLN A 1 82 ? -14.182 0.074 6.107 1.00 95.62 82 GLN A C 1
ATOM 660 O O . GLN A 1 82 ? -14.421 1.205 5.673 1.00 95.62 82 GLN A O 1
ATOM 665 N N . TYR A 1 83 ? -13.265 -0.737 5.590 1.00 96.75 83 TYR A N 1
ATOM 666 C CA . TYR A 1 83 ? -12.571 -0.509 4.333 1.00 96.75 83 TYR A CA 1
ATOM 667 C C . TYR A 1 83 ? -13.348 -1.118 3.180 1.00 96.75 83 TYR A C 1
ATOM 669 O O . TYR A 1 83 ? -13.784 -2.262 3.264 1.00 96.75 83 TYR A O 1
ATOM 677 N N . HIS A 1 84 ? -13.457 -0.343 2.110 1.00 96.94 84 HIS A N 1
ATOM 678 C CA . HIS A 1 84 ? -13.967 -0.752 0.811 1.00 96.94 84 HIS A CA 1
ATOM 679 C C . HIS A 1 84 ? -12.809 -0.650 -0.172 1.00 96.94 84 HIS A C 1
ATOM 681 O O . HIS A 1 84 ? -12.305 0.446 -0.449 1.00 96.94 84 HIS A O 1
ATOM 687 N N . TRP A 1 85 ? -12.342 -1.799 -0.636 1.00 97.31 85 TRP A N 1
ATOM 688 C CA . TRP A 1 85 ? -11.194 -1.915 -1.516 1.00 97.31 85 TRP A CA 1
ATOM 689 C C . TRP A 1 85 ? -11.655 -1.864 -2.969 1.00 97.31 85 TRP A C 1
ATOM 691 O O . TRP A 1 85 ? -12.601 -2.535 -3.364 1.00 97.31 85 TRP A O 1
ATOM 701 N N . GLN A 1 86 ? -10.956 -1.085 -3.782 1.00 95.56 86 GLN A N 1
ATOM 702 C CA . GLN A 1 86 ? -11.109 -1.087 -5.231 1.00 95.56 86 GLN A CA 1
ATOM 703 C C . GLN A 1 86 ? -9.727 -1.324 -5.822 1.00 95.56 86 GLN A C 1
ATOM 705 O O . GLN A 1 86 ? -8.899 -0.411 -5.913 1.00 95.56 86 GLN A O 1
ATOM 710 N N . LEU A 1 87 ? -9.462 -2.589 -6.136 1.00 94.88 87 LEU A N 1
ATOM 711 C CA . LEU A 1 87 ? -8.177 -3.074 -6.622 1.00 94.88 87 LEU A CA 1
ATOM 712 C C . LEU A 1 87 ? -8.400 -3.749 -7.970 1.00 94.88 87 LEU A C 1
ATOM 714 O O . LEU A 1 87 ? -9.396 -4.434 -8.180 1.00 94.88 87 LEU A O 1
ATOM 718 N N . 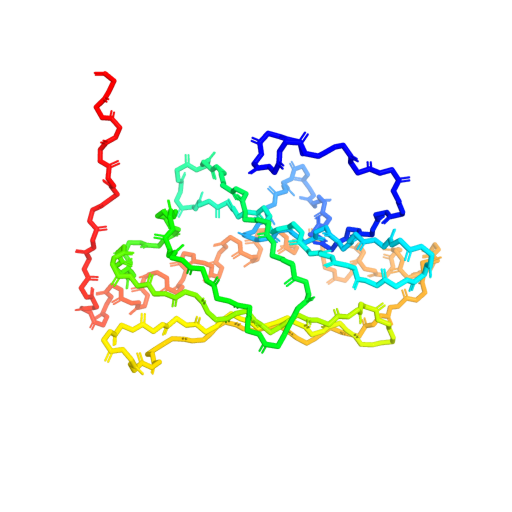SER A 1 88 ? -7.462 -3.546 -8.883 1.00 90.31 88 SER A N 1
ATOM 719 C CA . SER A 1 88 ? -7.494 -4.123 -10.225 1.00 90.31 88 SER A CA 1
ATOM 720 C C . SER A 1 88 ? -6.120 -4.676 -10.567 1.00 90.31 88 SER A C 1
ATOM 722 O O . SER A 1 88 ? -5.126 -4.272 -9.958 1.00 90.31 88 SER A O 1
ATOM 724 N N . ALA A 1 89 ? -6.065 -5.618 -11.509 1.00 91.56 89 ALA A N 1
ATOM 725 C CA . ALA A 1 89 ? -4.794 -6.136 -11.991 1.00 91.56 89 ALA A CA 1
ATOM 726 C C . ALA A 1 89 ? -3.934 -4.984 -12.541 1.00 91.56 89 ALA A C 1
ATOM 728 O O . ALA A 1 89 ? -4.442 -4.168 -13.315 1.00 91.56 89 ALA A O 1
ATOM 729 N N . PRO A 1 90 ? -2.660 -4.875 -12.126 1.00 89.75 90 PRO A N 1
ATOM 730 C CA . PRO A 1 90 ? -1.760 -3.880 -12.677 1.00 89.75 90 PRO A CA 1
ATOM 731 C C . PRO A 1 90 ? -1.456 -4.228 -14.137 1.00 89.75 90 PRO A C 1
ATOM 733 O O . PRO A 1 90 ? -0.979 -5.322 -14.425 1.00 89.75 90 PRO A O 1
ATOM 736 N N . ASP A 1 91 ? -1.703 -3.281 -15.037 1.00 87.25 91 ASP A N 1
ATOM 737 C CA . ASP A 1 91 ? -1.320 -3.364 -16.451 1.00 87.25 91 ASP A CA 1
ATOM 738 C C . ASP A 1 91 ? -0.619 -2.048 -16.854 1.00 87.25 91 ASP A C 1
ATOM 740 O O . ASP A 1 91 ? 0.196 -1.524 -16.089 1.00 87.25 91 ASP A O 1
ATOM 74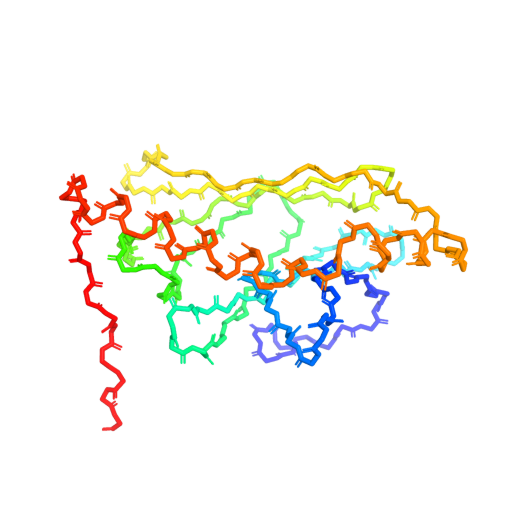4 N N . ALA A 1 92 ? -0.948 -1.443 -18.001 1.00 87.31 92 ALA A N 1
ATOM 745 C CA . ALA A 1 92 ? -0.426 -0.138 -18.413 1.00 87.31 92 ALA A CA 1
ATOM 746 C C . ALA A 1 92 ? -0.729 0.984 -17.398 1.00 87.31 92 ALA A C 1
ATOM 748 O O . ALA A 1 92 ? 0.036 1.947 -17.274 1.00 87.31 92 ALA A O 1
ATOM 749 N N . ALA A 1 93 ? -1.825 0.851 -16.650 1.00 88.56 93 ALA A N 1
ATOM 750 C CA . ALA A 1 93 ? -2.154 1.691 -15.511 1.00 88.56 93 ALA A CA 1
ATOM 751 C C . ALA A 1 93 ? -2.387 0.827 -14.269 1.00 88.56 93 ALA A C 1
ATOM 753 O O . ALA A 1 93 ? -2.959 -0.257 -14.339 1.00 88.56 93 ALA A O 1
ATOM 754 N N . CYS A 1 94 ? -1.970 1.339 -13.116 1.00 90.56 94 CYS A N 1
ATOM 755 C CA . CYS A 1 94 ? -2.207 0.719 -11.825 1.00 90.56 94 CYS A CA 1
ATOM 756 C C . CYS A 1 94 ? -2.991 1.686 -10.943 1.00 90.56 94 CYS A C 1
ATOM 758 O O . CYS A 1 94 ? -2.472 2.717 -10.497 1.00 90.56 94 CYS A O 1
ATOM 760 N N . ARG A 1 95 ? -4.248 1.331 -10.671 1.00 92.31 95 ARG A N 1
ATOM 761 C CA . ARG A 1 95 ? -5.135 2.067 -9.776 1.00 92.31 95 ARG A CA 1
ATOM 762 C C . ARG A 1 95 ? -5.456 1.215 -8.560 1.00 92.31 95 ARG A C 1
ATOM 764 O O . ARG A 1 95 ? -5.889 0.074 -8.694 1.00 92.31 95 ARG A O 1
ATOM 771 N N . ALA A 1 96 ? -5.299 1.815 -7.390 1.00 94.38 96 ALA A N 1
ATOM 772 C CA . ALA A 1 96 ? -5.843 1.282 -6.155 1.00 94.38 96 ALA A CA 1
ATOM 773 C C . ALA A 1 96 ? -6.557 2.402 -5.412 1.00 94.38 96 ALA A C 1
ATOM 775 O O . ALA A 1 96 ? -6.070 3.537 -5.352 1.00 94.38 96 ALA A O 1
ATOM 776 N N . GLN A 1 97 ? -7.703 2.071 -4.836 1.00 96.19 97 GLN A N 1
ATOM 777 C CA . GLN A 1 97 ? -8.452 2.964 -3.974 1.00 96.19 97 GLN A CA 1
ATOM 778 C C . GLN A 1 97 ? -8.937 2.207 -2.744 1.00 96.19 97 GLN A C 1
ATOM 780 O O . GLN A 1 97 ? -9.340 1.049 -2.809 1.00 96.19 97 GLN A O 1
ATOM 785 N N . ILE A 1 98 ? -8.882 2.897 -1.613 1.00 96.12 98 ILE A N 1
ATOM 786 C CA . ILE A 1 98 ? -9.422 2.450 -0.340 1.00 96.12 98 ILE A CA 1
ATOM 787 C C . ILE A 1 98 ? -10.379 3.542 0.109 1.00 96.12 98 ILE A C 1
ATOM 789 O O . ILE A 1 98 ? -9.983 4.694 0.310 1.00 96.12 98 ILE A O 1
ATOM 793 N N . GLN A 1 99 ? -11.653 3.199 0.226 1.00 96.81 99 GLN A N 1
ATOM 794 C CA . GLN A 1 99 ? -12.645 4.048 0.869 1.00 96.81 99 GLN A CA 1
ATOM 795 C C . GLN A 1 99 ? -12.862 3.571 2.299 1.00 96.81 99 GLN A C 1
ATOM 797 O O . GLN A 1 99 ? -12.770 2.383 2.599 1.00 96.81 99 GLN A O 1
ATOM 802 N N . VAL A 1 100 ? -13.132 4.514 3.191 1.00 96.31 100 VAL A N 1
ATOM 803 C CA . VAL A 1 100 ? -13.363 4.248 4.605 1.00 96.31 100 VAL A CA 1
ATOM 804 C C . VAL A 1 100 ? -14.740 4.766 4.957 1.00 96.31 100 VAL A C 1
ATOM 806 O O . VAL A 1 100 ? -15.057 5.937 4.729 1.00 96.31 100 VAL A O 1
ATOM 809 N N . SER A 1 101 ? -15.550 3.874 5.512 1.00 95.81 101 SER A N 1
ATOM 810 C CA . SER A 1 101 ? -16.918 4.171 5.909 1.00 95.81 101 SER A CA 1
ATOM 811 C C . SER A 1 101 ? -17.143 3.944 7.396 1.00 95.81 101 SER A C 1
ATOM 813 O O . SER A 1 101 ? -16.476 3.123 8.035 1.00 95.81 101 SER A O 1
ATOM 815 N N . ARG A 1 102 ? -18.101 4.680 7.950 1.00 94.06 102 ARG A N 1
ATOM 816 C CA . ARG A 1 102 ? -18.604 4.508 9.311 1.00 94.06 102 ARG A CA 1
ATOM 817 C C . ARG A 1 102 ? -20.119 4.644 9.268 1.00 94.06 102 ARG A C 1
ATOM 819 O O . ARG A 1 102 ? -20.617 5.582 8.657 1.00 94.06 102 ARG A O 1
ATOM 826 N N . LEU A 1 103 ? -20.837 3.707 9.893 1.00 91.19 103 LEU A N 1
ATOM 827 C CA . LEU A 1 103 ? -22.309 3.672 9.881 1.00 91.19 103 LEU A CA 1
ATOM 828 C C . LEU A 1 103 ? -22.899 3.752 8.454 1.00 91.19 103 LEU A C 1
ATOM 830 O O . LEU A 1 103 ? -23.857 4.474 8.207 1.00 91.19 103 LEU A O 1
ATOM 834 N N . GLY A 1 104 ? -22.278 3.055 7.496 1.00 89.44 104 GLY A N 1
ATOM 835 C CA . GLY A 1 104 ? -22.720 3.024 6.095 1.00 89.44 104 GLY A CA 1
ATOM 836 C C . GLY A 1 104 ? -22.350 4.251 5.252 1.00 89.44 104 GLY A C 1
ATOM 837 O O . GLY A 1 104 ? -22.573 4.233 4.047 1.00 89.44 104 GLY A O 1
ATOM 838 N N . GLN A 1 105 ? -21.746 5.296 5.830 1.00 93.94 105 GLN A N 1
ATOM 839 C CA . GLN A 1 105 ? -21.343 6.499 5.094 1.00 93.94 105 GLN A CA 1
ATOM 840 C C . GLN A 1 105 ? -19.831 6.549 4.874 1.00 93.94 105 GLN A C 1
ATOM 842 O O . GLN A 1 105 ? -19.052 6.446 5.825 1.00 93.94 105 GLN A O 1
ATOM 847 N N . VAL A 1 106 ? -19.408 6.726 3.619 1.00 95.06 106 VAL A N 1
ATOM 848 C CA . VAL A 1 106 ? -17.999 6.947 3.261 1.00 95.06 106 VAL A CA 1
ATOM 849 C C . VAL A 1 106 ? -17.602 8.370 3.647 1.00 95.06 106 VAL A C 1
ATOM 851 O O . VAL A 1 106 ? -18.212 9.329 3.186 1.00 95.06 106 VAL A O 1
ATOM 854 N N . PHE A 1 107 ? -16.563 8.511 4.469 1.00 93.81 107 PHE A N 1
ATOM 855 C CA . PHE A 1 107 ? -16.074 9.819 4.931 1.00 93.81 107 PHE A CA 1
ATOM 856 C C . PHE A 1 107 ? -14.613 10.088 4.547 1.00 93.81 107 PHE A C 1
ATOM 858 O O . PHE A 1 107 ? -14.125 11.207 4.695 1.00 93.81 107 PHE A O 1
ATOM 865 N N . PHE A 1 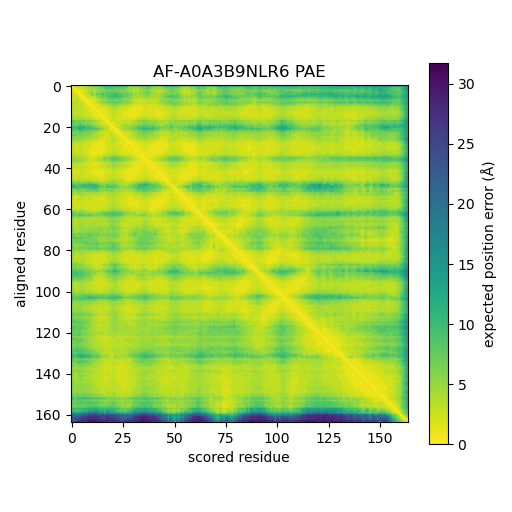108 ? -13.894 9.073 4.065 1.00 94.50 108 PHE A N 1
ATOM 866 C CA . PHE A 1 108 ? -12.514 9.214 3.620 1.00 94.50 108 PHE A CA 1
ATOM 867 C C . PHE A 1 108 ? -12.233 8.293 2.438 1.00 94.50 108 PHE A C 1
ATOM 869 O O . PHE A 1 108 ? -12.739 7.173 2.365 1.00 94.50 108 PHE A O 1
ATOM 876 N N . SER A 1 109 ? -11.389 8.757 1.521 1.00 94.81 109 SER A N 1
ATOM 877 C CA . SER A 1 109 ? -10.867 7.932 0.445 1.00 94.81 109 SER A CA 1
ATOM 878 C C . SER A 1 109 ? -9.407 8.260 0.179 1.00 94.81 109 SER A C 1
ATOM 880 O O . SER A 1 109 ? -9.028 9.425 0.074 1.00 94.81 109 SER A O 1
ATOM 882 N N . ALA A 1 110 ? -8.598 7.216 0.043 1.00 93.94 110 ALA A N 1
ATOM 883 C CA . ALA A 1 110 ? -7.234 7.293 -0.443 1.00 93.94 110 ALA A CA 1
ATOM 884 C C . ALA A 1 110 ? -7.151 6.534 -1.763 1.00 93.94 110 ALA A C 1
ATOM 886 O O . ALA A 1 110 ? -7.630 5.406 -1.862 1.00 93.94 110 ALA A O 1
ATOM 887 N N . SER A 1 111 ? -6.545 7.138 -2.778 1.00 94.31 111 SER A N 1
ATOM 888 C CA . SER A 1 111 ? -6.306 6.471 -4.053 1.00 94.31 111 SER A CA 1
ATOM 889 C C . SER A 1 111 ? -4.990 6.915 -4.664 1.00 94.31 111 SER A C 1
ATOM 891 O O . SER A 1 111 ? -4.484 8.003 -4.381 1.00 94.31 111 SER A O 1
ATOM 893 N N . PHE A 1 112 ? -4.444 6.063 -5.518 1.00 92.50 112 PHE A N 1
ATOM 894 C CA . PHE A 1 112 ? -3.399 6.441 -6.450 1.00 92.50 112 PHE A CA 1
ATOM 895 C C . PHE A 1 112 ? -3.742 5.928 -7.843 1.00 92.50 112 PHE A C 1
ATOM 897 O O . PHE A 1 112 ? -4.439 4.926 -8.013 1.00 92.50 112 PHE A O 1
ATOM 904 N N . ASN A 1 113 ? -3.221 6.629 -8.843 1.00 92.31 113 ASN A N 1
ATOM 905 C CA . ASN A 1 113 ? -3.288 6.243 -10.240 1.00 92.31 113 ASN A CA 1
ATOM 906 C C . ASN A 1 113 ? -1.880 6.385 -10.816 1.00 92.31 113 ASN A C 1
ATOM 908 O O . ASN A 1 113 ? -1.337 7.490 -10.862 1.00 92.31 113 ASN A O 1
ATOM 912 N N . LEU A 1 114 ? -1.270 5.261 -11.173 1.00 92.62 114 LEU A N 1
ATOM 913 C CA . LEU A 1 114 ? 0.110 5.184 -11.632 1.00 92.62 114 LEU A CA 1
ATOM 914 C C . LEU A 1 114 ? 0.132 4.696 -13.078 1.00 92.62 114 LEU A C 1
ATOM 916 O O . LEU A 1 114 ? -0.615 3.790 -13.433 1.00 92.62 114 LEU A O 1
ATOM 920 N N . GLY A 1 115 ? 1.008 5.272 -13.897 1.00 92.56 115 GLY A N 1
ATOM 921 C CA . GLY A 1 115 ? 1.323 4.734 -15.220 1.00 92.56 115 GLY A CA 1
ATOM 922 C C . GLY A 1 115 ? 2.507 3.778 -15.127 1.00 92.56 115 GLY A C 1
ATOM 923 O O . GLY A 1 115 ? 3.526 4.124 -14.521 1.00 92.56 115 GLY A O 1
ATOM 924 N N . ALA A 1 116 ? 2.388 2.595 -15.725 1.00 91.12 116 ALA A N 1
ATOM 925 C CA . ALA A 1 116 ? 3.497 1.661 -15.814 1.00 91.12 116 ALA A CA 1
ATOM 926 C C . ALA A 1 116 ? 4.588 2.209 -16.745 1.00 91.12 116 ALA A C 1
ATOM 928 O O . ALA A 1 116 ? 4.324 2.825 -17.779 1.00 91.12 116 ALA A O 1
ATOM 929 N N . GLN A 1 117 ? 5.842 1.971 -16.373 1.00 91.94 117 GLN A N 1
ATOM 930 C CA . GLN A 1 117 ? 6.993 2.241 -17.226 1.00 91.94 117 GLN A CA 1
ATOM 931 C C . GLN A 1 117 ? 7.782 0.956 -17.409 1.00 91.94 117 GLN A C 1
ATOM 933 O O . GLN A 1 117 ? 7.921 0.163 -16.478 1.00 91.94 117 GLN A O 1
ATOM 938 N N . ARG A 1 118 ? 8.329 0.761 -18.612 1.00 91.69 118 ARG A N 1
ATOM 939 C CA . ARG A 1 118 ? 9.180 -0.393 -18.901 1.00 91.69 118 ARG A CA 1
ATOM 940 C C . ARG A 1 118 ? 10.351 -0.435 -17.922 1.00 91.69 118 ARG A C 1
ATOM 942 O O . ARG A 1 118 ? 11.033 0.574 -17.724 1.00 91.69 118 ARG A O 1
ATOM 949 N N . PHE A 1 119 ? 10.617 -1.611 -17.370 1.00 90.81 119 PHE A N 1
ATOM 950 C CA . PHE A 1 119 ? 11.780 -1.840 -16.525 1.00 90.81 119 PHE A CA 1
ATOM 951 C C . PHE A 1 119 ? 13.050 -1.859 -17.391 1.00 90.81 119 PHE A C 1
ATOM 953 O O . PHE A 1 119 ? 13.392 -2.867 -18.004 1.00 90.81 119 PHE A O 1
ATOM 960 N N . SER A 1 120 ? 13.710 -0.706 -17.516 1.00 95.75 120 SER A N 1
ATOM 961 C CA . SER A 1 120 ? 14.951 -0.537 -18.277 1.00 95.75 120 SER A CA 1
ATOM 962 C C . SER A 1 120 ? 15.977 0.264 -17.481 1.00 95.75 120 SER A C 1
ATOM 964 O O . SER A 1 120 ? 15.628 1.117 -16.661 1.00 95.75 120 SER A O 1
ATOM 966 N N . SER A 1 121 ? 17.260 0.046 -17.771 1.00 95.56 121 SER A N 1
ATOM 967 C CA . SER A 1 121 ? 18.365 0.787 -17.149 1.00 95.56 121 SER A CA 1
ATOM 968 C C . SER A 1 121 ? 18.235 2.304 -17.339 1.00 95.56 121 SER A C 1
ATOM 970 O O . SER A 1 121 ? 18.518 3.069 -16.417 1.00 95.56 121 SER A O 1
ATOM 972 N N . SER A 1 122 ? 17.743 2.753 -18.500 1.00 96.12 122 SER A N 1
ATOM 973 C CA . SER A 1 122 ? 17.487 4.169 -18.785 1.00 96.12 122 SER A CA 1
ATOM 974 C C . SER A 1 122 ? 16.411 4.766 -17.872 1.00 96.12 122 SER A C 1
ATOM 976 O O . SER A 1 122 ? 16.612 5.852 -17.324 1.00 96.12 122 SER A O 1
ATOM 978 N N . ASN A 1 123 ? 15.297 4.054 -17.673 1.00 94.19 123 ASN A N 1
ATOM 979 C CA . ASN A 1 123 ? 14.183 4.510 -16.843 1.00 94.19 123 ASN A CA 1
ATOM 980 C C . ASN A 1 123 ? 14.553 4.498 -15.359 1.00 94.19 123 ASN A C 1
ATOM 982 O O . ASN A 1 123 ? 14.273 5.468 -14.658 1.00 94.19 123 ASN A O 1
ATOM 986 N N . ILE A 1 124 ? 15.263 3.463 -14.903 1.00 91.94 124 ILE A N 1
ATOM 987 C CA . ILE A 1 124 ? 15.767 3.374 -13.527 1.00 91.94 124 ILE A CA 1
ATOM 988 C C . ILE A 1 124 ? 16.736 4.526 -13.243 1.00 91.94 124 ILE A C 1
ATOM 990 O O . ILE A 1 124 ? 16.555 5.259 -12.272 1.00 91.94 124 ILE A O 1
ATOM 994 N N . ARG A 1 125 ? 17.722 4.760 -14.122 1.00 92.94 125 ARG A N 1
ATOM 995 C CA . ARG A 1 125 ? 18.674 5.871 -13.967 1.00 92.94 125 ARG A CA 1
ATOM 996 C C . ARG A 1 125 ? 17.957 7.218 -13.927 1.00 92.94 125 ARG A C 1
ATOM 998 O O . ARG A 1 125 ? 18.245 8.039 -13.060 1.00 92.94 125 ARG A O 1
ATOM 1005 N N . ARG A 1 126 ? 16.998 7.443 -14.832 1.00 93.25 126 ARG A N 1
ATOM 1006 C CA . ARG A 1 126 ? 16.181 8.664 -14.843 1.00 93.25 126 ARG A CA 1
ATOM 1007 C C . ARG A 1 126 ? 15.396 8.826 -13.542 1.00 93.25 126 ARG A C 1
ATOM 1009 O O . ARG A 1 126 ? 15.370 9.930 -13.002 1.00 93.25 126 ARG A O 1
ATOM 1016 N N . TYR A 1 127 ? 14.780 7.763 -13.028 1.00 90.38 127 TYR A N 1
ATOM 1017 C CA . TYR A 1 127 ? 14.045 7.797 -11.764 1.00 90.38 127 TYR A CA 1
ATOM 1018 C C . TYR A 1 127 ? 14.959 8.191 -10.597 1.00 90.38 127 TYR A C 1
ATOM 1020 O O . TYR A 1 127 ? 14.652 9.146 -9.885 1.00 90.38 127 TYR A O 1
ATOM 1028 N N . CYS A 1 128 ? 16.119 7.542 -10.460 1.00 89.12 128 CYS A N 1
ATOM 1029 C CA . CYS A 1 128 ? 17.085 7.846 -9.402 1.00 89.12 128 CYS A CA 1
ATOM 1030 C C . CYS A 1 128 ? 17.586 9.298 -9.460 1.00 89.12 128 CYS A C 1
ATOM 1032 O O . CYS A 1 128 ? 17.662 9.957 -8.427 1.00 89.12 128 CYS A O 1
ATOM 1034 N N . LEU A 1 129 ? 17.883 9.819 -10.658 1.00 90.62 129 LEU A N 1
ATOM 1035 C CA . LEU A 1 129 ? 18.383 11.190 -10.830 1.00 90.62 129 LEU A CA 1
ATOM 1036 C C . LEU A 1 129 ? 17.304 12.259 -10.611 1.00 90.62 129 LEU A C 1
ATOM 1038 O O . LEU A 1 129 ? 17.598 13.336 -10.106 1.00 90.62 129 LEU A O 1
ATOM 1042 N N . THR A 1 130 ? 16.056 11.982 -10.994 1.00 90.75 130 THR A N 1
ATOM 1043 C CA . THR A 1 130 ? 14.963 12.968 -10.906 1.00 90.75 130 THR A CA 1
ATOM 1044 C C . THR A 1 130 ? 14.225 12.941 -9.573 1.00 90.75 130 THR A C 1
ATOM 1046 O O . THR A 1 130 ? 13.606 13.938 -9.199 1.00 90.75 130 THR A O 1
ATOM 1049 N N . ARG A 1 131 ? 14.263 11.820 -8.839 1.00 87.38 131 ARG A N 1
ATOM 1050 C CA . ARG A 1 131 ? 13.574 11.661 -7.548 1.00 87.38 131 ARG A CA 1
ATOM 1051 C C . ARG A 1 131 ? 14.473 11.092 -6.440 1.00 87.38 131 ARG A C 1
ATOM 1053 O O . ARG A 1 131 ? 14.068 10.159 -5.746 1.00 87.38 131 ARG A O 1
ATOM 1060 N N . PRO A 1 132 ? 15.650 11.687 -6.191 1.00 84.75 132 PRO A N 1
ATOM 1061 C CA . PRO A 1 132 ? 16.622 11.139 -5.249 1.00 84.75 132 PRO A CA 1
ATOM 1062 C C . PRO A 1 132 ? 16.128 11.181 -3.786 1.00 84.75 132 PRO A C 1
ATOM 1064 O O . PRO A 1 132 ? 16.538 10.370 -2.966 1.00 84.75 132 PRO A O 1
ATOM 1067 N N . PHE A 1 133 ? 15.165 12.043 -3.444 1.00 88.31 133 PHE A N 1
ATOM 1068 C CA . PHE A 1 133 ? 14.600 12.150 -2.087 1.00 88.31 133 PHE A CA 1
ATOM 1069 C C . PHE A 1 133 ? 13.151 11.650 -1.976 1.00 88.31 133 PHE A C 1
ATOM 1071 O O . PHE A 1 133 ? 12.415 12.092 -1.099 1.00 88.31 133 PHE A O 1
ATOM 1078 N N . HIS A 1 134 ? 12.709 10.749 -2.859 1.00 88.94 134 HIS A N 1
ATOM 1079 C CA . HIS A 1 134 ? 11.303 10.325 -2.925 1.00 88.94 134 HIS A CA 1
ATOM 1080 C C . HIS A 1 134 ? 10.747 9.802 -1.588 1.00 88.94 134 HIS A C 1
ATOM 1082 O O . HIS A 1 134 ? 9.668 10.205 -1.156 1.00 88.94 134 HIS A O 1
ATOM 1088 N N . THR A 1 135 ? 11.496 8.943 -0.896 1.00 88.62 135 THR A N 1
ATOM 1089 C CA . THR A 1 135 ? 11.074 8.356 0.385 1.00 88.62 135 THR A CA 1
ATOM 1090 C C . THR A 1 135 ? 10.991 9.401 1.500 1.00 88.62 135 THR A C 1
ATOM 1092 O O . THR A 1 135 ? 10.001 9.434 2.228 1.00 88.62 135 THR A O 1
ATOM 1095 N N . LEU A 1 136 ? 11.956 10.323 1.580 1.00 89.69 136 LEU A N 1
ATOM 1096 C CA . LEU A 1 136 ? 11.909 11.457 2.513 1.00 89.69 136 LEU A CA 1
ATOM 1097 C C . LEU A 1 136 ? 10.739 12.402 2.209 1.00 89.69 136 LEU A C 1
ATOM 1099 O O . LEU A 1 136 ? 10.069 12.870 3.127 1.00 89.69 136 LEU A O 1
ATOM 1103 N N . GLN A 1 137 ? 10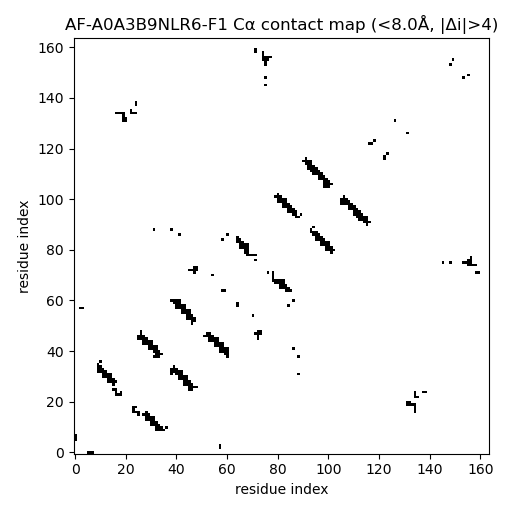.438 12.640 0.928 1.00 91.38 137 GLN A N 1
ATOM 1104 C CA . GLN A 1 137 ? 9.278 13.436 0.516 1.00 91.38 137 GLN A CA 1
ATOM 1105 C C . GLN A 1 137 ? 7.958 12.797 0.959 1.00 91.38 137 GLN A C 1
ATOM 1107 O O . GLN A 1 137 ? 7.055 13.517 1.384 1.00 91.38 137 GLN A 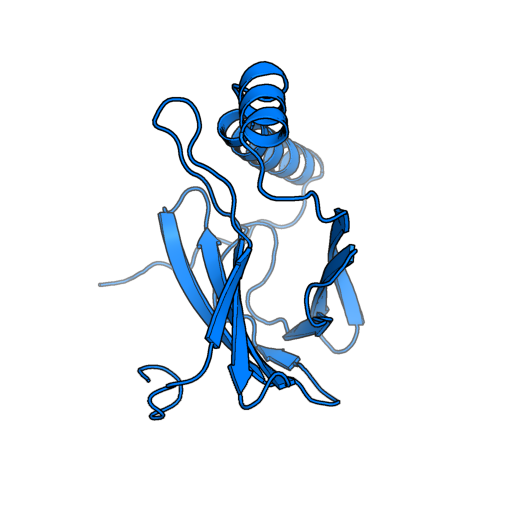O 1
ATOM 1112 N N . ILE A 1 138 ? 7.832 11.468 0.884 1.00 91.00 138 ILE A N 1
ATOM 1113 C CA . ILE A 1 138 ? 6.653 10.749 1.391 1.00 91.00 138 ILE A CA 1
ATOM 1114 C C . ILE A 1 138 ? 6.501 10.984 2.895 1.00 91.00 138 ILE A C 1
ATOM 1116 O O . ILE A 1 138 ? 5.437 11.415 3.335 1.00 91.00 138 ILE A O 1
ATOM 1120 N N . ILE A 1 139 ? 7.568 10.766 3.668 1.00 90.75 139 ILE A N 1
ATOM 1121 C CA . ILE A 1 139 ? 7.564 10.955 5.125 1.00 90.75 139 ILE A CA 1
ATOM 1122 C C . ILE A 1 139 ? 7.172 12.396 5.478 1.00 90.75 139 ILE A C 1
ATOM 1124 O O . ILE A 1 139 ? 6.226 12.614 6.235 1.00 90.75 139 ILE A O 1
ATOM 1128 N N . GLY A 1 140 ? 7.834 13.385 4.871 1.00 92.31 140 GLY A N 1
ATOM 1129 C CA . GLY A 1 140 ? 7.546 14.800 5.109 1.00 92.31 140 GLY A CA 1
ATOM 1130 C C . GLY A 1 140 ? 6.099 15.171 4.778 1.00 92.31 140 GLY A C 1
ATOM 1131 O O . GLY A 1 140 ? 5.455 15.895 5.535 1.00 92.31 140 GLY A O 1
ATOM 1132 N N . ARG A 1 141 ? 5.535 14.623 3.693 1.00 93.44 141 ARG A N 1
ATOM 1133 C CA . ARG A 1 141 ? 4.126 14.837 3.325 1.00 93.44 141 ARG A CA 1
ATOM 1134 C C . ARG A 1 141 ? 3.152 14.217 4.323 1.00 93.44 141 ARG A C 1
ATOM 1136 O O . ARG A 1 141 ? 2.122 14.834 4.585 1.00 93.44 141 ARG A O 1
ATOM 1143 N N . ILE A 1 142 ? 3.462 13.046 4.884 1.00 91.62 142 ILE A N 1
ATOM 1144 C CA . ILE A 1 142 ? 2.640 12.413 5.928 1.00 91.62 142 ILE A CA 1
ATOM 1145 C C . ILE A 1 142 ? 2.588 13.315 7.165 1.00 91.62 142 ILE A C 1
ATOM 1147 O O . ILE A 1 142 ? 1.495 13.672 7.607 1.00 91.62 142 ILE A O 1
ATOM 1151 N N . TYR A 1 143 ? 3.744 13.759 7.666 1.00 93.31 143 TYR A N 1
ATOM 1152 C CA . TYR A 1 143 ? 3.802 14.654 8.826 1.00 93.31 143 TYR A CA 1
ATOM 1153 C C . TYR A 1 143 ? 3.151 16.011 8.556 1.00 93.31 143 TYR A C 1
ATOM 1155 O O . TYR A 1 143 ? 2.425 16.524 9.405 1.00 93.31 143 TYR A O 1
ATOM 1163 N N . TRP A 1 144 ? 3.329 16.572 7.359 1.00 95.69 144 TRP A N 1
ATOM 1164 C CA . TRP A 1 144 ? 2.679 17.826 6.982 1.00 95.69 144 TRP A CA 1
ATOM 1165 C C . TRP A 1 144 ? 1.151 17.712 6.967 1.00 95.69 144 TRP A C 1
ATOM 1167 O O . TRP A 1 144 ? 0.449 18.605 7.440 1.00 95.69 144 TRP A O 1
ATOM 1177 N N . GLN A 1 145 ? 0.607 16.611 6.440 1.00 93.88 145 GLN A N 1
ATOM 1178 C CA . GLN A 1 145 ? -0.837 16.372 6.481 1.00 93.88 145 GLN A CA 1
ATOM 1179 C C . GLN A 1 145 ? -1.331 16.159 7.915 1.00 93.88 145 GLN A C 1
ATOM 1181 O O . GLN A 1 145 ? -2.354 16.735 8.278 1.00 93.88 145 GLN A O 1
ATOM 1186 N N . ALA A 1 146 ? -0.590 15.419 8.744 1.00 91.81 146 ALA A N 1
ATOM 1187 C CA . ALA A 1 146 ? -0.910 15.251 10.160 1.00 91.81 146 ALA A CA 1
ATOM 1188 C C . ALA A 1 146 ? -0.956 16.598 10.905 1.00 91.81 146 ALA A C 1
ATOM 1190 O O . ALA A 1 146 ? -1.925 16.870 11.609 1.00 91.81 146 ALA A O 1
ATOM 1191 N N . LEU A 1 147 ? 0.026 17.479 10.679 1.00 93.81 147 LEU A N 1
ATOM 1192 C CA . LEU A 1 147 ? 0.047 18.828 11.250 1.00 93.81 147 LEU A CA 1
ATOM 1193 C C . LEU A 1 147 ? -1.161 19.656 10.797 1.00 93.81 147 LEU A C 1
ATOM 1195 O O . LEU A 1 147 ? -1.813 20.294 11.617 1.00 93.81 147 LEU A O 1
ATOM 1199 N N . LYS A 1 148 ? -1.513 19.626 9.507 1.00 95.62 148 LYS A N 1
ATOM 1200 C CA . LYS A 1 148 ? -2.702 20.338 9.011 1.00 95.62 148 LYS A CA 1
ATOM 1201 C C . LYS A 1 148 ? -4.000 19.824 9.633 1.00 95.62 148 LYS A C 1
ATOM 1203 O O . LYS A 1 148 ? -4.879 20.631 9.912 1.00 95.62 148 LYS A O 1
ATOM 1208 N N . LEU A 1 149 ? -4.146 18.512 9.826 1.00 93.56 149 LEU A N 1
ATOM 1209 C CA . LEU A 1 149 ? -5.321 17.931 10.488 1.00 93.56 149 LEU A CA 1
ATOM 1210 C C . LEU A 1 149 ? -5.384 18.342 11.962 1.00 93.56 149 LEU A C 1
ATOM 1212 O O . LEU A 1 149 ? -6.452 18.713 12.443 1.00 93.56 149 LEU A O 1
ATOM 1216 N N . PHE A 1 150 ? -4.233 18.360 12.637 1.00 92.62 150 PHE A N 1
ATOM 1217 C CA . PHE A 1 150 ? -4.110 18.848 14.006 1.00 92.62 150 PHE A CA 1
ATOM 1218 C C . PHE A 1 150 ? -4.518 20.324 14.132 1.00 92.62 150 PHE A C 1
ATOM 1220 O O . PHE A 1 150 ? -5.358 20.660 14.960 1.00 92.62 150 PHE A O 1
ATOM 1227 N N . LEU A 1 151 ? -4.004 21.197 13.257 1.00 95.69 151 LEU A N 1
ATOM 1228 C CA . LEU A 1 151 ? -4.373 22.620 13.222 1.00 95.69 151 LEU A CA 1
ATOM 1229 C C . LEU A 1 151 ? -5.859 22.842 12.898 1.00 95.69 151 LEU A C 1
ATOM 1231 O O . LEU A 1 151 ? -6.445 23.823 13.341 1.00 95.69 151 LEU A O 1
ATOM 1235 N N . LYS A 1 152 ? -6.481 21.921 12.152 1.00 94.50 152 LYS A N 1
ATOM 1236 C CA . LYS A 1 152 ? -7.926 21.904 11.876 1.00 94.50 152 LYS A CA 1
ATOM 1237 C C . LYS A 1 152 ? -8.763 21.280 13.000 1.00 94.50 152 LYS A C 1
ATOM 1239 O O . LYS A 1 152 ? -9.959 21.094 12.805 1.00 94.50 152 LYS A O 1
ATOM 1244 N N . GLN A 1 153 ? -8.149 20.936 14.134 1.00 92.50 153 GLN A N 1
ATOM 1245 C CA . GLN A 1 153 ? -8.811 20.332 15.294 1.00 92.50 153 GLN A CA 1
ATOM 1246 C C . GLN A 1 153 ? -9.589 19.049 14.954 1.00 92.50 153 GLN A C 1
ATOM 1248 O O . GLN A 1 153 ? -10.619 18.747 15.556 1.00 92.50 153 GLN A O 1
ATOM 1253 N N . VAL A 1 154 ? -9.101 18.272 13.980 1.00 91.12 154 VAL A N 1
ATOM 1254 C CA . VAL A 1 154 ? -9.686 16.960 13.677 1.00 91.12 154 VAL A CA 1
ATOM 1255 C C . VAL A 1 154 ? -9.518 16.053 14.903 1.00 91.12 154 VAL A C 1
ATOM 1257 O O . VAL A 1 154 ? -8.421 16.030 15.470 1.00 91.12 154 VAL A O 1
ATOM 1260 N N . PRO A 1 155 ? -10.557 15.298 15.317 1.00 90.19 155 PRO A N 1
ATOM 1261 C CA . PRO A 1 155 ? -10.490 14.459 16.507 1.00 90.19 155 PRO A CA 1
ATOM 1262 C C . PRO A 1 155 ? -9.282 13.523 16.499 1.00 90.19 155 PRO A C 1
ATOM 1264 O O . PRO A 1 155 ? -9.039 12.812 15.519 1.00 90.19 155 PRO A O 1
ATOM 1267 N N . PHE A 1 156 ? -8.549 13.526 17.609 1.00 89.06 156 PHE A N 1
ATOM 1268 C CA . PHE A 1 156 ? -7.404 12.657 17.834 1.00 89.06 156 PHE A CA 1
ATOM 1269 C C . PHE A 1 156 ? -7.848 11.383 18.559 1.00 89.06 156 PHE A C 1
ATOM 1271 O O . PHE A 1 156 ? -8.537 11.436 19.577 1.00 89.06 156 PHE A O 1
ATOM 1278 N N . TYR A 1 157 ? -7.419 10.240 18.045 1.00 86.06 157 TYR A N 1
ATOM 1279 C CA . TYR A 1 157 ? -7.621 8.917 18.607 1.00 86.06 157 TYR A CA 1
ATOM 1280 C C . TYR A 1 157 ? -6.258 8.375 19.026 1.00 86.06 157 TYR A C 1
ATOM 1282 O O . TYR A 1 157 ? -5.347 8.240 18.204 1.00 86.06 157 TYR A O 1
ATOM 1290 N N . SER A 1 158 ? -6.113 8.084 20.317 1.00 84.12 158 SER A N 1
ATOM 1291 C CA . SER A 1 158 ? -4.893 7.482 20.843 1.00 84.12 158 SER A CA 1
ATOM 1292 C C . SER A 1 158 ? -4.656 6.123 20.197 1.00 84.12 158 SER A C 1
ATOM 1294 O O . SER A 1 158 ? -5.591 5.340 20.010 1.00 84.12 158 SER A O 1
ATOM 1296 N N . HIS A 1 159 ? -3.393 5.847 19.865 1.00 80.56 159 HIS A N 1
ATOM 1297 C CA . HIS A 1 159 ? -3.006 4.516 19.414 1.00 80.56 159 HIS A CA 1
ATOM 1298 C C . HIS A 1 159 ? -3.360 3.502 20.510 1.00 80.56 159 HIS A C 1
ATOM 1300 O O . HIS A 1 159 ? -3.122 3.797 21.686 1.00 80.56 159 HIS A O 1
ATOM 1306 N N . PRO A 1 160 ? -4.010 2.372 20.167 1.00 79.81 160 PRO A N 1
ATOM 1307 C CA . PRO A 1 160 ? -4.401 1.385 21.161 1.00 79.81 160 PRO A CA 1
ATOM 1308 C C . PRO A 1 160 ? -3.157 0.918 21.918 1.00 79.81 160 PRO A C 1
ATOM 1310 O O . PRO A 1 160 ? -2.274 0.317 21.311 1.00 79.81 160 PRO A O 1
ATOM 1313 N N . ASN A 1 161 ? -3.077 1.196 23.225 1.00 61.91 161 ASN A N 1
ATOM 1314 C CA . ASN A 1 161 ? -1.964 0.723 24.045 1.00 61.91 161 ASN A CA 1
ATOM 1315 C C . ASN A 1 161 ? -1.810 -0.788 23.843 1.00 61.91 161 ASN A C 1
ATOM 1317 O O . ASN A 1 161 ? -2.719 -1.557 24.165 1.00 61.91 161 ASN A O 1
ATOM 1321 N N . GLN A 1 162 ? -0.649 -1.211 23.340 1.00 53.03 162 GLN A N 1
ATOM 1322 C CA . GLN A 1 162 ? -0.188 -2.578 23.531 1.00 53.03 162 GLN A CA 1
ATOM 1323 C C . GLN A 1 162 ? 0.130 -2.723 25.022 1.00 53.03 162 GLN A C 1
ATOM 1325 O O . GLN A 1 162 ? 1.273 -2.556 25.444 1.00 53.03 162 GLN A O 1
ATOM 1330 N N . ASN A 1 163 ? -0.889 -2.981 25.841 1.00 36.50 163 ASN A N 1
ATOM 1331 C CA . ASN A 1 163 ? -0.641 -3.615 27.126 1.00 36.50 163 ASN A CA 1
ATOM 1332 C C . ASN A 1 163 ? -0.043 -4.987 26.795 1.00 36.50 163 ASN A C 1
ATOM 1334 O O . ASN A 1 163 ? -0.738 -5.860 26.274 1.00 36.50 163 ASN A O 1
ATOM 1338 N N . ARG A 1 164 ? 1.272 -5.099 26.990 1.00 36.38 164 ARG A N 1
ATOM 1339 C CA . ARG A 1 164 ? 1.948 -6.382 27.167 1.00 36.38 164 ARG A CA 1
ATOM 1340 C C . ARG A 1 164 ? 1.395 -7.088 28.394 1.00 36.38 164 ARG A C 1
ATOM 1342 O O . ARG A 1 164 ? 1.106 -6.376 29.382 1.00 36.38 164 ARG A O 1
#

pLDDT: mean 90.5, std 8.26, range [36.38, 97.31]

Foldseek 3Di:
DVVPPDDADADWDKDADDDFPNDGDGQWIWIFGDDPNDGFWIWIWGAAPPVRDIDIDIFGPDPWGKDQQPDDRAQLDDRGWMWGWDFDDDDQKGKIKIFIDDPPDTDDMDMDIDGDDDPDPVVVVVCCVVCNCVNVVVVVVVVVVNVVCVVVVRHGHDDPDPPD

Nearest PDB structures (foldseek):
  2czu-assembly2_B  TM=4.470E-01  e=1.310E+00  Mus musculus
  2qkd-assembly1_A  TM=5.341E-01  e=2.398E+00  Mus musculus
  2ktd-assembly1_A  TM=4.240E-01  e=2.398E+00  Mus musculus
  4os8-assembly1_A  TM=3.685E-01  e=1.925E+00  Homo sapiens
  4os3-assembly1_A  TM=3.612E-01  e=2.828E+00  Homo sapiens

Sequence (164 aa):
KEKTGVTFNGQIALLANWRSFGTLMNPIALFYCFEDDRLTQVVAEVHNTPWNERYVYVVPISADMTSPKQFHVSPFMPMNTQYHWQLSAPDAACRAQIQVSRLGQVFFSASFNLGAQRFSSSNIRRYCLTRPFHTLQIIGRIYWQALKLFLKQVPFYSHPNQNR

Mean predicted aligned error: 4.97 Å